Protein AF-A0A951AUG4-F1 (afdb_monomer_lite)

pLDDT: mean 77.18, std 12.92, range [49.97, 94.94]

Structure (mmCIF, N/CA/C/O backbone):
data_AF-A0A951AUG4-F1
#
_entry.id   AF-A0A951AUG4-F1
#
loop_
_atom_site.group_PDB
_atom_site.id
_atom_site.type_symbol
_atom_site.label_atom_id
_atom_site.label_alt_id
_atom_site.label_comp_id
_atom_site.label_asym_id
_atom_site.label_entity_id
_atom_site.label_seq_id
_atom_site.pdbx_PDB_ins_code
_atom_site.Cartn_x
_atom_site.Cartn_y
_atom_site.Cartn_z
_atom_site.occupancy
_atom_site.B_iso_or_equiv
_atom_site.auth_seq_id
_atom_site.auth_comp_id
_atom_site.auth_asym_id
_atom_site.auth_atom_id
_atom_site.pdbx_PDB_model_num
ATOM 1 N N . MET A 1 1 ? -26.120 23.472 -17.514 1.00 61.28 1 MET A N 1
ATOM 2 C CA . MET A 1 1 ? -24.965 24.040 -18.225 1.00 61.28 1 MET A CA 1
ATOM 3 C C . MET A 1 1 ? -24.159 24.710 -17.149 1.00 61.28 1 MET A C 1
ATOM 5 O O . MET A 1 1 ? -24.618 25.698 -16.581 1.00 61.28 1 MET A O 1
ATOM 9 N N . ASP A 1 2 ? -23.114 24.013 -16.735 1.00 83.88 2 ASP A N 1
ATOM 10 C CA . ASP A 1 2 ? -22.364 24.302 -15.521 1.00 83.88 2 ASP A CA 1
ATOM 11 C C . ASP A 1 2 ? -21.382 25.453 -15.794 1.00 83.88 2 ASP A C 1
ATOM 13 O O . ASP A 1 2 ? -21.018 25.709 -16.941 1.00 83.88 2 ASP A O 1
ATOM 17 N N . ASP A 1 3 ? -20.950 26.182 -14.762 1.00 86.56 3 ASP A N 1
ATOM 18 C CA . ASP A 1 3 ? -20.018 27.323 -14.903 1.00 86.56 3 ASP A CA 1
ATOM 19 C C . ASP A 1 3 ? -18.723 26.934 -15.658 1.00 86.56 3 ASP A C 1
ATOM 21 O O . ASP A 1 3 ? -18.134 27.716 -16.409 1.00 86.56 3 ASP A O 1
ATOM 25 N N . THR A 1 4 ? -18.338 25.659 -15.555 1.00 86.56 4 THR A N 1
ATOM 26 C CA . THR A 1 4 ? -17.213 25.051 -16.275 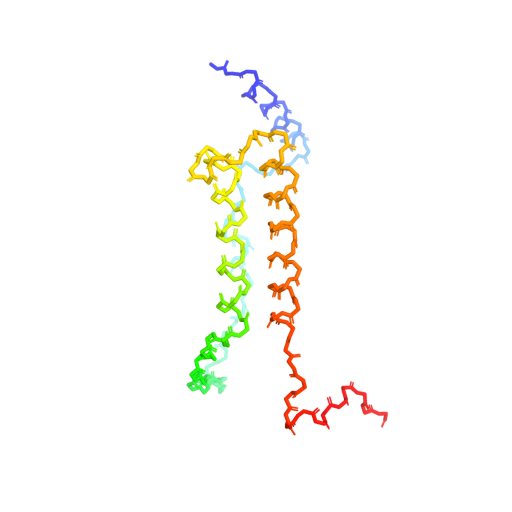1.00 86.56 4 THR A CA 1
ATOM 27 C C . THR A 1 4 ? -17.397 25.057 -17.799 1.00 86.56 4 THR A C 1
ATOM 29 O O . THR A 1 4 ? -16.431 25.314 -18.520 1.00 86.56 4 THR A O 1
ATOM 32 N N . ASP A 1 5 ? -18.621 24.863 -18.301 1.00 90.19 5 ASP A N 1
ATOM 33 C CA . ASP A 1 5 ? -18.924 24.873 -19.742 1.00 90.19 5 ASP A CA 1
ATOM 34 C C . ASP A 1 5 ? -18.703 26.270 -20.342 1.00 90.19 5 ASP A C 1
ATOM 36 O O . ASP A 1 5 ? -18.209 26.425 -21.462 1.00 90.19 5 ASP A O 1
ATOM 40 N N . VAL A 1 6 ? -19.032 27.312 -19.571 1.00 91.25 6 VAL A N 1
ATOM 41 C CA . VAL A 1 6 ? -18.882 28.715 -19.983 1.00 91.25 6 VAL A CA 1
ATOM 42 C C . VAL A 1 6 ? -17.410 29.128 -19.992 1.00 91.25 6 VAL A C 1
ATOM 44 O O . VAL A 1 6 ? -16.964 29.817 -20.914 1.00 91.25 6 VAL A O 1
ATOM 47 N N . ALA A 1 7 ? -16.634 28.698 -18.992 1.00 92.06 7 ALA A N 1
ATOM 48 C CA . ALA A 1 7 ? -15.192 28.934 -18.950 1.00 92.06 7 ALA A CA 1
ATOM 49 C C . ALA A 1 7 ? -14.475 28.267 -20.135 1.00 92.06 7 ALA A C 1
ATOM 51 O O . ALA A 1 7 ? -13.657 28.907 -20.801 1.00 92.06 7 ALA A O 1
ATOM 52 N N . PHE A 1 8 ? -14.835 27.019 -20.447 1.00 91.25 8 PHE A N 1
ATOM 53 C CA . PHE A 1 8 ? -14.286 26.289 -21.587 1.00 91.25 8 PHE A CA 1
ATOM 54 C C . PHE A 1 8 ? -14.615 26.973 -22.922 1.00 91.25 8 PHE A C 1
ATOM 56 O O . PHE A 1 8 ? -13.725 27.166 -23.751 1.00 91.25 8 PHE A O 1
ATOM 63 N N . ALA A 1 9 ? -15.857 27.434 -23.103 1.00 93.25 9 ALA A N 1
ATOM 64 C CA . ALA A 1 9 ? -16.271 28.134 -24.318 1.00 93.25 9 ALA A CA 1
ATOM 65 C C . ALA A 1 9 ? -15.436 29.399 -24.593 1.00 93.25 9 ALA A C 1
ATOM 67 O O . ALA A 1 9 ? -15.047 29.630 -25.735 1.00 93.25 9 ALA A O 1
ATOM 68 N N . ARG A 1 10 ? -15.087 30.184 -23.560 1.00 91.12 10 ARG A N 1
ATOM 69 C CA . ARG A 1 10 ? -14.220 31.369 -23.728 1.00 91.12 10 ARG A CA 1
ATOM 70 C C . ARG A 1 10 ? -12.798 31.012 -24.160 1.00 91.12 10 ARG A C 1
ATOM 72 O O . ARG A 1 10 ? -12.199 31.750 -24.938 1.00 91.12 10 ARG A O 1
ATOM 79 N N . ILE A 1 11 ? -12.261 29.898 -23.663 1.00 92.12 11 ILE A N 1
ATOM 80 C CA . ILE A 1 11 ? -10.924 29.422 -24.042 1.00 92.12 11 ILE A CA 1
ATOM 81 C C . ILE A 1 11 ? -10.922 28.978 -25.509 1.00 92.12 11 ILE A C 1
ATOM 83 O O . ILE A 1 11 ? -10.052 29.392 -26.275 1.00 92.12 11 ILE A O 1
ATOM 87 N N . VAL A 1 12 ? -11.921 28.187 -25.914 1.00 89.19 12 VAL A N 1
ATOM 88 C CA . VAL A 1 12 ? -12.071 27.717 -27.301 1.00 89.19 12 VAL A CA 1
ATOM 89 C C . VAL A 1 12 ? -12.240 28.888 -28.270 1.00 89.19 12 VAL A C 1
ATOM 91 O O . VAL A 1 12 ? -11.636 28.888 -29.342 1.00 89.19 12 VAL A O 1
ATOM 94 N N . ASP A 1 13 ? -13.010 29.907 -27.891 1.00 93.19 13 ASP A N 1
ATOM 95 C CA . ASP A 1 13 ? -13.222 31.093 -28.724 1.00 93.19 13 ASP A CA 1
ATOM 96 C C . ASP A 1 13 ? -11.931 31.913 -28.899 1.00 93.19 13 ASP A C 1
ATOM 98 O O . ASP A 1 13 ? -11.570 32.295 -30.014 1.00 93.19 13 ASP A O 1
ATOM 102 N N . GLY A 1 14 ? -11.152 32.075 -27.823 1.00 91.62 14 GLY A N 1
ATOM 103 C CA . GLY A 1 14 ? -9.835 32.714 -27.875 1.00 91.62 14 GLY A CA 1
ATOM 104 C C . GLY A 1 14 ? -8.817 31.951 -28.730 1.00 91.62 14 GLY A C 1
ATOM 105 O O . GLY A 1 14 ? -8.002 32.567 -29.416 1.00 91.62 14 GLY A O 1
ATOM 106 N N . LEU A 1 15 ? -8.855 30.617 -28.730 1.00 86.56 15 LEU A N 1
ATOM 107 C CA . LEU A 1 15 ? -7.992 29.781 -29.577 1.00 86.56 15 LEU A CA 1
ATOM 108 C C . LEU A 1 15 ? -8.395 29.850 -31.054 1.00 86.56 15 LEU A C 1
ATOM 110 O O . LEU A 1 15 ? -7.533 29.946 -31.926 1.00 86.56 15 LEU A O 1
ATOM 114 N N . ARG A 1 16 ? -9.698 29.880 -31.347 1.00 85.12 16 ARG A N 1
ATOM 115 C CA . ARG A 1 16 ? -10.197 30.062 -32.715 1.00 85.12 16 ARG A CA 1
ATOM 116 C C . ARG A 1 16 ? -9.821 31.436 -33.273 1.00 85.12 16 ARG A C 1
ATOM 118 O O . ARG A 1 16 ? -9.437 31.529 -34.436 1.00 85.12 16 ARG A O 1
ATOM 125 N N . ALA A 1 17 ? -9.854 32.483 -32.446 1.00 87.31 17 ALA A N 1
ATOM 126 C CA . ALA A 1 17 ? -9.393 33.820 -32.828 1.00 87.31 17 ALA A CA 1
ATOM 127 C C . ALA A 1 17 ? -7.890 33.868 -33.176 1.00 87.31 17 ALA A C 1
ATOM 129 O O . ALA A 1 17 ? -7.469 34.716 -33.959 1.00 87.31 17 ALA A O 1
ATOM 130 N N . GLN A 1 18 ? -7.091 32.937 -32.643 1.00 83.44 18 GLN A N 1
ATOM 131 C CA . GLN A 1 18 ? -5.663 32.775 -32.951 1.00 83.44 18 GLN A CA 1
ATOM 132 C C . GLN A 1 18 ? -5.406 31.934 -34.216 1.00 83.44 18 GLN A C 1
ATOM 134 O O . GLN A 1 18 ? -4.255 31.658 -34.545 1.00 83.44 18 GLN A O 1
ATOM 139 N N . GLY A 1 19 ? -6.460 31.544 -34.943 1.00 80.94 19 GLY A N 1
ATOM 140 C CA . GLY A 1 19 ? -6.354 30.827 -36.215 1.00 80.94 19 GLY A CA 1
ATOM 141 C C . GLY A 1 19 ? -6.201 29.312 -36.083 1.00 80.94 19 GLY A C 1
ATOM 142 O O . GLY A 1 19 ? -5.843 28.660 -37.061 1.00 80.94 19 GLY A O 1
ATOM 143 N N . LEU A 1 20 ? -6.475 28.737 -34.905 1.00 79.12 20 LEU A N 1
ATOM 144 C CA . LEU A 1 20 ? -6.453 27.287 -34.733 1.00 79.12 20 LEU A CA 1
ATOM 145 C C . LEU A 1 20 ? -7.587 26.647 -35.565 1.00 79.12 20 LEU A C 1
ATOM 147 O O . LEU A 1 20 ? -8.748 27.054 -35.421 1.00 79.12 20 LEU A O 1
ATOM 151 N N . PRO A 1 21 ? -7.292 25.669 -36.438 1.00 71.62 21 PRO A N 1
ATOM 152 C CA . PRO A 1 21 ? -8.308 25.045 -37.277 1.00 71.62 21 PRO A CA 1
ATOM 153 C C . PRO A 1 21 ? -9.319 24.265 -36.425 1.00 71.62 21 PRO A C 1
ATOM 155 O O . PRO A 1 21 ? -8.977 23.663 -35.409 1.00 71.62 21 PRO A O 1
ATOM 158 N N . ALA A 1 22 ? -10.589 24.275 -36.841 1.00 69.00 22 ALA A N 1
ATOM 159 C CA . ALA A 1 22 ? -11.684 23.613 -36.120 1.00 69.00 22 ALA A CA 1
ATOM 160 C C . ALA A 1 22 ? -11.574 22.076 -36.117 1.00 69.00 22 ALA A C 1
ATOM 162 O O . ALA A 1 22 ? -12.195 21.414 -35.290 1.00 69.00 22 ALA A O 1
ATOM 163 N N . GLN A 1 23 ? -10.781 21.535 -37.034 1.00 64.31 23 GLN A N 1
ATOM 164 C CA . GLN A 1 23 ? -10.420 20.134 -37.134 1.00 64.31 23 GLN A CA 1
ATOM 165 C C . GLN A 1 23 ? -8.972 20.106 -37.606 1.00 64.31 23 GLN A C 1
ATOM 167 O O . GLN A 1 23 ? -8.650 20.722 -38.622 1.00 64.31 23 GLN A O 1
ATOM 172 N N . LEU A 1 24 ? -8.103 19.433 -36.859 1.00 63.97 24 LEU A N 1
ATOM 173 C CA . LEU A 1 24 ? -6.827 19.008 -37.414 1.00 63.97 24 LEU A CA 1
ATOM 174 C C . LEU A 1 24 ? -7.174 17.995 -38.507 1.00 63.97 24 LEU A C 1
ATOM 176 O O . LEU A 1 24 ? -7.939 17.061 -38.262 1.00 63.97 24 LEU A O 1
ATOM 180 N N . ASP A 1 25 ? -6.718 18.228 -39.731 1.00 64.12 25 ASP A N 1
ATOM 181 C CA . ASP A 1 25 ? -6.858 17.232 -40.774 1.00 64.12 25 ASP A CA 1
ATOM 182 C C . ASP A 1 25 ? -5.874 16.106 -40.459 1.00 64.12 25 ASP A C 1
ATOM 184 O O . ASP A 1 25 ? -4.665 16.228 -40.595 1.00 64.12 25 ASP A O 1
ATOM 188 N N . GLU A 1 26 ? -6.401 14.969 -40.030 1.00 58.03 26 GLU A N 1
ATOM 189 C CA . GLU A 1 26 ? -5.640 13.733 -39.812 1.00 58.03 26 GLU A CA 1
ATOM 190 C C . GLU A 1 26 ? -4.726 13.413 -41.027 1.00 58.03 26 GLU A C 1
ATOM 192 O O . GLU A 1 26 ? -3.675 12.793 -40.894 1.00 58.03 26 GLU A O 1
ATOM 197 N N . ALA A 1 27 ? -5.112 13.892 -42.219 1.00 58.25 27 ALA A N 1
ATOM 198 C CA . ALA A 1 27 ? -4.392 13.766 -43.480 1.00 58.25 27 ALA A CA 1
ATOM 199 C C . ALA A 1 27 ? -3.082 14.575 -43.574 1.00 58.25 27 ALA A C 1
ATOM 201 O O . ALA A 1 27 ? -2.197 14.159 -44.322 1.00 58.25 27 ALA A O 1
ATOM 202 N N . SER A 1 28 ? -2.909 15.682 -42.840 1.00 60.09 28 SER A N 1
ATOM 203 C CA . SER A 1 28 ? -1.664 16.469 -42.915 1.00 60.09 28 SER A CA 1
ATOM 204 C C . SER A 1 28 ? -0.477 15.768 -42.259 1.00 60.09 28 SER A C 1
ATOM 206 O O . SER A 1 28 ? 0.658 15.977 -42.681 1.00 60.09 28 SER A O 1
ATOM 208 N N . TRP A 1 29 ? -0.723 14.879 -41.290 1.00 56.84 29 TRP A N 1
ATOM 209 C CA . TRP A 1 29 ? 0.318 14.036 -40.690 1.00 56.84 29 TRP A CA 1
ATOM 210 C C . TRP A 1 29 ? 0.598 12.752 -41.483 1.00 56.84 29 TRP A C 1
ATOM 212 O O . TRP A 1 29 ? 1.688 12.198 -41.367 1.00 56.84 29 TRP A O 1
ATOM 222 N N . VAL A 1 30 ? -0.345 12.295 -42.316 1.00 58.00 30 VAL A N 1
ATOM 223 C CA . VAL A 1 30 ? -0.205 11.086 -43.159 1.00 58.00 30 VAL A CA 1
ATOM 224 C C . VAL A 1 30 ? 0.574 11.367 -44.455 1.00 58.00 30 VAL A C 1
ATOM 226 O O . VAL A 1 30 ? 1.026 10.441 -45.119 1.00 58.00 30 VAL A O 1
ATOM 229 N N . GLY A 1 31 ? 0.782 12.639 -44.806 1.00 54.66 31 GLY A N 1
ATOM 230 C CA . GLY A 1 31 ? 1.544 13.055 -45.988 1.00 54.66 31 GLY A CA 1
ATOM 231 C C . GLY A 1 31 ? 3.069 12.952 -45.867 1.00 54.66 31 GLY A C 1
ATOM 232 O O . GLY A 1 31 ? 3.752 13.357 -46.801 1.00 54.66 31 GLY A O 1
ATOM 233 N N . CYS A 1 32 ? 3.607 12.454 -44.748 1.00 58.38 32 CYS A N 1
ATOM 234 C CA . CYS A 1 32 ? 5.011 12.061 -44.680 1.00 58.38 32 CYS A CA 1
ATOM 235 C C . CYS A 1 32 ? 5.123 10.654 -45.275 1.00 58.38 32 CYS A C 1
ATOM 237 O O . CYS A 1 32 ? 4.832 9.652 -44.625 1.00 58.38 32 CYS A O 1
ATOM 239 N N . ASP A 1 33 ? 5.485 10.605 -46.545 1.00 56.06 33 ASP A N 1
ATOM 240 C CA . ASP A 1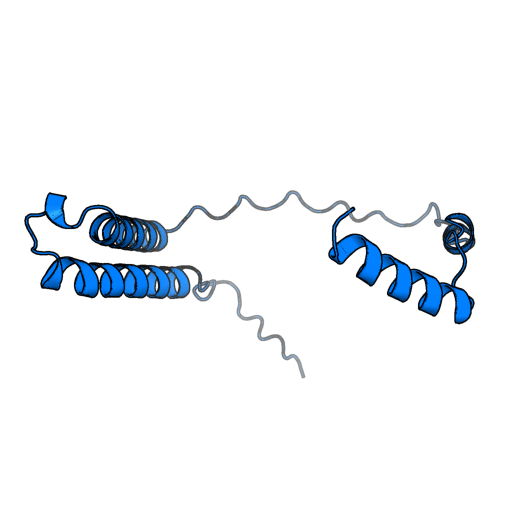 33 ? 5.870 9.435 -47.314 1.00 56.06 33 ASP A CA 1
ATOM 241 C C . ASP A 1 33 ? 7.179 8.835 -46.776 1.00 56.06 33 ASP A C 1
ATOM 243 O O . ASP A 1 33 ? 8.234 8.880 -47.402 1.00 56.06 33 ASP A O 1
ATOM 247 N N . CYS A 1 34 ? 7.118 8.224 -45.592 1.00 58.59 34 CYS A N 1
ATOM 248 C CA . CYS A 1 34 ? 8.075 7.192 -45.216 1.00 58.59 34 CYS A CA 1
ATOM 249 C C . CYS A 1 34 ? 7.734 5.924 -46.005 1.00 58.59 34 CYS A C 1
ATOM 251 O O . CYS A 1 34 ? 6.994 5.048 -45.559 1.00 58.59 34 CYS A O 1
ATOM 253 N N . GLU A 1 35 ? 8.248 5.870 -47.231 1.00 59.84 35 GLU A N 1
ATOM 254 C CA . GLU A 1 35 ? 8.299 4.670 -48.055 1.00 59.84 35 GLU A CA 1
ATOM 255 C C . GLU A 1 35 ? 9.011 3.579 -47.236 1.00 59.84 35 GLU A C 1
ATOM 257 O O . GLU A 1 35 ? 10.221 3.633 -47.027 1.00 59.84 35 GLU A O 1
ATOM 262 N N . ALA A 1 36 ? 8.241 2.656 -46.653 1.00 61.06 36 ALA A N 1
ATOM 263 C CA . ALA A 1 36 ? 8.783 1.558 -45.866 1.00 61.06 36 ALA A CA 1
ATOM 264 C C . ALA A 1 36 ? 9.585 0.653 -46.810 1.00 61.06 36 ALA A C 1
ATOM 266 O O . ALA A 1 36 ? 9.000 -0.052 -47.637 1.00 61.06 36 ALA A O 1
ATOM 267 N N . ASP A 1 37 ? 10.913 0.719 -46.720 1.00 62.31 37 ASP A N 1
ATOM 268 C CA . ASP A 1 37 ? 11.819 -0.116 -47.501 1.00 62.31 37 ASP A CA 1
ATOM 269 C C . ASP A 1 37 ? 11.530 -1.599 -47.186 1.00 62.31 37 ASP A C 1
ATOM 271 O O . ASP A 1 37 ? 11.652 -2.023 -46.033 1.00 62.31 37 ASP A O 1
ATOM 275 N N . PRO A 1 38 ? 11.125 -2.425 -48.170 1.00 57.69 38 PRO A N 1
ATOM 276 C CA . PRO A 1 38 ? 10.773 -3.827 -47.938 1.00 57.69 38 PRO A CA 1
ATOM 277 C C . PRO A 1 38 ? 11.975 -4.715 -47.555 1.00 57.69 38 PRO A C 1
ATOM 279 O O . PRO A 1 38 ? 11.809 -5.929 -47.424 1.00 57.69 38 PRO A O 1
ATOM 282 N N . GLY A 1 39 ? 13.175 -4.138 -47.417 1.00 56.88 39 GLY A N 1
ATOM 283 C CA . GLY A 1 39 ? 14.420 -4.813 -47.052 1.00 56.88 39 GLY A CA 1
ATOM 284 C C . GLY A 1 39 ? 14.856 -4.677 -45.590 1.00 56.88 39 GLY A C 1
ATOM 285 O O . GLY A 1 39 ? 15.894 -5.236 -45.239 1.00 56.88 39 GLY A O 1
ATOM 286 N N . GLU A 1 40 ? 14.119 -3.967 -44.731 1.00 61.91 40 GLU A N 1
ATOM 287 C CA . GLU A 1 40 ? 14.549 -3.771 -43.341 1.00 61.91 40 GLU A CA 1
ATOM 288 C C . GLU A 1 40 ? 14.398 -5.066 -42.521 1.00 61.91 40 GLU A C 1
ATOM 290 O O . GLU A 1 40 ? 13.289 -5.541 -42.253 1.00 61.91 40 GLU A O 1
ATOM 295 N N . GLU A 1 41 ? 15.540 -5.649 -42.134 1.00 71.81 41 GLU A N 1
ATOM 296 C CA . GLU A 1 41 ? 15.663 -6.793 -41.226 1.00 71.81 41 GLU A CA 1
ATOM 297 C C . GLU A 1 41 ? 14.929 -6.486 -39.911 1.00 71.81 41 GLU A C 1
ATOM 299 O O . GLU A 1 41 ? 15.452 -5.823 -39.014 1.00 71.81 41 GLU A O 1
ATOM 304 N N . HIS A 1 42 ? 13.677 -6.942 -39.820 1.00 75.5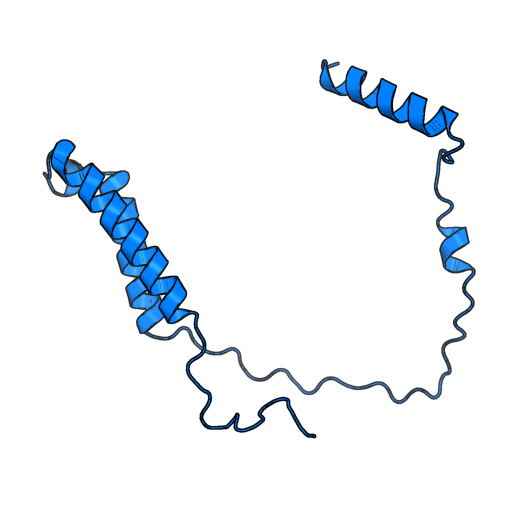6 42 HIS A N 1
ATOM 305 C CA . HIS A 1 42 ? 12.838 -6.735 -38.650 1.00 75.56 42 HIS A CA 1
ATOM 306 C C . HIS A 1 42 ? 13.492 -7.408 -37.449 1.00 75.56 42 HIS A C 1
ATOM 308 O O . HIS A 1 42 ? 13.667 -8.627 -37.412 1.00 75.56 42 HIS A O 1
ATOM 314 N N . PHE A 1 43 ? 13.849 -6.596 -36.458 1.00 75.69 43 PHE A N 1
ATOM 315 C CA . PHE A 1 43 ? 14.290 -7.097 -35.171 1.00 75.69 43 PHE A CA 1
ATOM 316 C C . PHE A 1 43 ? 13.127 -7.849 -34.516 1.00 75.69 43 PHE A C 1
ATOM 318 O O . PHE A 1 43 ? 12.188 -7.229 -34.016 1.00 75.69 43 PHE A O 1
ATOM 325 N N . ASP A 1 44 ? 13.189 -9.180 -34.531 1.00 79.50 44 ASP A N 1
ATOM 326 C CA . ASP A 1 44 ? 12.306 -10.032 -33.739 1.00 79.50 44 ASP A CA 1
ATOM 327 C C . ASP A 1 44 ? 12.789 -9.952 -32.283 1.00 79.50 44 ASP A C 1
ATOM 329 O O . ASP A 1 44 ? 13.911 -10.388 -31.986 1.00 79.50 44 ASP A O 1
ATOM 333 N N . PRO A 1 45 ? 12.018 -9.336 -31.367 1.00 82.62 45 PRO A N 1
ATOM 334 C CA . PRO A 1 45 ? 12.443 -9.230 -29.987 1.00 82.62 45 PRO A CA 1
ATOM 335 C C . PRO A 1 45 ? 12.622 -10.643 -29.429 1.00 82.62 45 PRO A C 1
ATOM 337 O O . PRO A 1 45 ? 11.715 -11.467 -29.576 1.00 82.62 45 PRO A O 1
ATOM 340 N N . PRO A 1 46 ? 13.753 -10.948 -28.770 1.00 80.00 46 PRO A N 1
ATOM 341 C CA . PRO A 1 46 ? 13.886 -12.224 -28.089 1.00 80.00 46 PRO A CA 1
ATOM 342 C C . PRO A 1 46 ? 12.742 -12.371 -27.082 1.00 80.00 46 PRO A C 1
ATOM 344 O O . PRO A 1 46 ? 12.299 -11.379 -26.491 1.00 80.00 46 PRO A O 1
ATOM 347 N N . GLU A 1 47 ? 12.267 -13.603 -26.882 1.00 81.31 47 GLU A N 1
ATOM 348 C CA . GLU A 1 47 ? 11.212 -13.859 -25.904 1.00 81.31 47 GLU A CA 1
ATOM 349 C C . GLU A 1 47 ? 11.595 -13.237 -24.550 1.00 81.31 47 GLU A C 1
ATOM 351 O O . GLU A 1 47 ? 12.732 -13.414 -24.087 1.00 81.31 47 GLU A O 1
ATOM 356 N N . PRO A 1 48 ? 10.686 -12.467 -23.922 1.00 78.06 48 PRO A N 1
ATOM 357 C CA . PRO A 1 48 ? 11.019 -11.745 -22.711 1.00 78.06 48 PRO A CA 1
ATOM 358 C C . PRO A 1 48 ? 11.410 -12.745 -21.615 1.00 78.06 48 PRO A C 1
ATOM 360 O O . PRO A 1 48 ? 10.711 -13.746 -21.418 1.00 78.06 48 PRO A O 1
ATOM 363 N N . PRO A 1 49 ? 12.499 -12.487 -20.869 1.00 77.38 49 PRO A N 1
ATOM 364 C CA . PRO A 1 49 ? 12.850 -13.319 -19.730 1.00 77.38 49 PRO A CA 1
ATOM 365 C C . PRO A 1 49 ? 11.681 -13.357 -18.729 1.00 77.38 49 PRO A C 1
ATOM 367 O O . PRO A 1 49 ? 10.934 -12.377 -18.608 1.00 77.38 49 PRO A O 1
ATOM 370 N N . PRO A 1 50 ? 11.498 -14.467 -17.989 1.00 80.88 50 PRO A N 1
ATOM 371 C CA . PRO A 1 50 ? 10.407 -14.586 -17.032 1.00 80.88 50 PRO A CA 1
ATOM 372 C C . PRO A 1 50 ? 10.489 -13.475 -15.981 1.00 80.88 50 PRO A C 1
ATOM 374 O O . PRO A 1 50 ? 11.565 -13.161 -15.466 1.00 80.88 50 PRO A O 1
ATOM 377 N N . LEU A 1 51 ? 9.335 -12.891 -15.648 1.00 75.94 51 LEU A N 1
ATOM 378 C CA . LEU A 1 51 ? 9.262 -11.797 -14.684 1.00 75.94 51 LEU A CA 1
ATOM 379 C C . LEU A 1 51 ? 9.822 -12.229 -13.314 1.00 75.94 51 LEU A C 1
ATOM 381 O O . LEU A 1 51 ? 9.529 -13.335 -12.844 1.00 75.94 51 LEU A O 1
ATOM 385 N N . PRO A 1 52 ? 10.588 -11.359 -12.631 1.00 72.06 52 PRO A N 1
ATOM 386 C CA . PRO A 1 52 ? 11.121 -11.666 -11.314 1.00 72.06 52 PRO A CA 1
ATOM 387 C C . PRO A 1 52 ? 9.985 -11.838 -10.300 1.00 72.06 52 PRO A C 1
ATOM 389 O O . PRO A 1 52 ? 9.108 -10.984 -10.162 1.00 72.06 52 PRO A O 1
ATOM 392 N N . MET A 1 53 ? 10.020 -12.937 -9.545 1.00 76.62 53 MET A N 1
ATOM 393 C CA . MET A 1 53 ? 9.058 -13.175 -8.467 1.00 76.62 53 MET A CA 1
ATOM 394 C C . MET A 1 53 ? 9.244 -12.154 -7.328 1.00 76.62 53 MET A C 1
ATOM 396 O O . MET A 1 53 ? 10.382 -11.788 -7.003 1.00 76.62 53 MET A O 1
ATOM 400 N N . PRO A 1 54 ? 8.154 -11.703 -6.673 1.00 70.56 54 PRO A N 1
ATOM 401 C CA . PRO A 1 54 ? 8.239 -10.764 -5.561 1.00 70.56 54 PRO A CA 1
ATOM 402 C C . PRO A 1 54 ? 9.075 -11.354 -4.420 1.00 70.56 54 PRO A C 1
ATOM 404 O O . PRO A 1 54 ? 8.806 -12.443 -3.911 1.00 70.56 54 PRO A O 1
ATOM 407 N N . ARG A 1 55 ? 10.110 -10.619 -4.002 1.00 76.06 55 ARG A N 1
ATOM 408 C CA . ARG A 1 55 ? 11.021 -11.050 -2.935 1.00 76.06 55 ARG A CA 1
ATOM 409 C C . ARG A 1 55 ? 10.283 -11.104 -1.585 1.00 76.06 55 ARG A C 1
ATOM 411 O O . ARG A 1 55 ? 9.424 -10.260 -1.326 1.00 76.06 55 ARG A O 1
ATOM 418 N N . PRO A 1 56 ? 10.670 -11.994 -0.651 1.00 79.88 56 PRO A N 1
ATOM 419 C CA . PRO A 1 56 ? 10.059 -12.072 0.684 1.00 79.88 56 PRO A CA 1
ATOM 420 C C . PRO A 1 56 ? 10.151 -10.754 1.476 1.00 79.88 56 PRO A C 1
ATOM 422 O O . PRO A 1 56 ? 9.294 -10.461 2.307 1.00 79.88 56 PRO A O 1
ATOM 425 N N . ARG A 1 57 ? 11.142 -9.901 1.176 1.00 80.38 57 ARG A N 1
ATOM 426 C CA . ARG A 1 57 ? 11.224 -8.534 1.720 1.00 80.38 57 ARG A CA 1
ATOM 427 C C . ARG A 1 57 ? 10.032 -7.660 1.320 1.00 80.38 57 ARG A C 1
ATOM 429 O O . ARG A 1 57 ? 9.546 -6.908 2.160 1.00 80.38 57 ARG A O 1
ATOM 436 N N . THR A 1 58 ? 9.559 -7.778 0.082 1.00 84.19 58 THR A N 1
ATOM 437 C CA . THR A 1 58 ? 8.371 -7.073 -0.414 1.00 84.19 58 THR A CA 1
ATOM 438 C C . THR A 1 58 ? 7.126 -7.549 0.323 1.00 84.19 58 THR A C 1
ATOM 440 O O . THR A 1 58 ? 6.327 -6.725 0.751 1.00 84.19 58 THR A O 1
ATOM 443 N N . VAL A 1 59 ? 7.009 -8.858 0.571 1.00 87.31 59 VAL A N 1
ATOM 444 C CA . VAL A 1 59 ? 5.903 -9.435 1.356 1.00 87.31 59 VAL A CA 1
ATOM 445 C C . VAL A 1 59 ? 5.859 -8.834 2.765 1.00 87.31 59 VAL A C 1
ATOM 447 O O . VAL A 1 59 ? 4.797 -8.412 3.217 1.00 87.31 59 VAL A O 1
ATOM 450 N N . GLY A 1 60 ? 7.013 -8.715 3.431 1.00 88.69 60 GLY A N 1
ATOM 451 C CA . GLY A 1 60 ? 7.108 -8.054 4.736 1.00 88.69 60 GLY A CA 1
ATOM 452 C C . GLY A 1 60 ? 6.671 -6.584 4.708 1.00 88.69 60 GLY A C 1
ATOM 453 O O . GLY A 1 60 ? 5.916 -6.155 5.581 1.00 88.69 60 GLY A O 1
ATOM 454 N N . GLY A 1 61 ? 7.075 -5.826 3.682 1.00 87.94 61 GLY A N 1
ATOM 455 C CA . GLY A 1 61 ? 6.639 -4.436 3.493 1.00 87.94 61 GLY A CA 1
ATOM 456 C C . GLY A 1 61 ? 5.126 -4.308 3.284 1.00 87.94 61 GLY A C 1
ATOM 457 O O . GLY A 1 61 ? 4.485 -3.488 3.939 1.00 87.94 61 GLY A O 1
ATOM 458 N N . VAL A 1 62 ? 4.538 -5.167 2.442 1.00 90.19 62 VAL A N 1
ATOM 459 C CA . VAL A 1 62 ? 3.086 -5.190 2.183 1.00 90.19 62 VAL A CA 1
ATOM 460 C C . VAL A 1 62 ? 2.299 -5.539 3.447 1.00 90.19 62 VAL A C 1
ATOM 462 O O . VAL A 1 62 ? 1.333 -4.850 3.768 1.00 90.19 62 VAL A O 1
ATOM 465 N N . LEU A 1 63 ? 2.718 -6.563 4.198 1.00 93.06 63 LEU A N 1
ATOM 466 C CA . LEU A 1 63 ? 2.073 -6.940 5.462 1.00 93.06 63 LEU A CA 1
ATOM 467 C C . LEU A 1 63 ? 2.120 -5.800 6.482 1.00 93.06 63 LEU A C 1
ATOM 469 O O . LEU A 1 63 ? 1.112 -5.493 7.113 1.00 93.06 63 LEU A O 1
ATOM 473 N N . THR A 1 64 ? 3.274 -5.147 6.614 1.00 90.75 64 THR A N 1
ATOM 474 C CA . THR A 1 64 ? 3.451 -4.019 7.540 1.00 90.75 64 THR A CA 1
ATOM 475 C C . THR A 1 64 ? 2.529 -2.855 7.174 1.00 90.75 64 THR A C 1
ATOM 477 O O . THR A 1 64 ? 1.861 -2.293 8.043 1.00 90.75 64 THR A O 1
ATOM 480 N N . LEU A 1 65 ? 2.432 -2.535 5.880 1.00 92.62 65 LEU A N 1
ATOM 481 C CA . LEU A 1 65 ? 1.526 -1.508 5.370 1.00 92.62 65 LEU A CA 1
ATOM 482 C C . LEU A 1 65 ? 0.057 -1.857 5.652 1.00 92.62 65 LEU A C 1
ATOM 484 O O . LEU A 1 65 ? -0.687 -1.016 6.152 1.00 92.62 65 LEU A O 1
ATOM 488 N N . ALA A 1 66 ? -0.349 -3.099 5.376 1.00 94.12 66 ALA A N 1
ATOM 489 C CA . ALA A 1 66 ? -1.709 -3.573 5.612 1.00 94.12 66 ALA A CA 1
ATOM 490 C C . ALA A 1 66 ? -2.098 -3.489 7.096 1.00 94.12 66 ALA A C 1
ATOM 492 O O . ALA A 1 66 ? -3.192 -3.029 7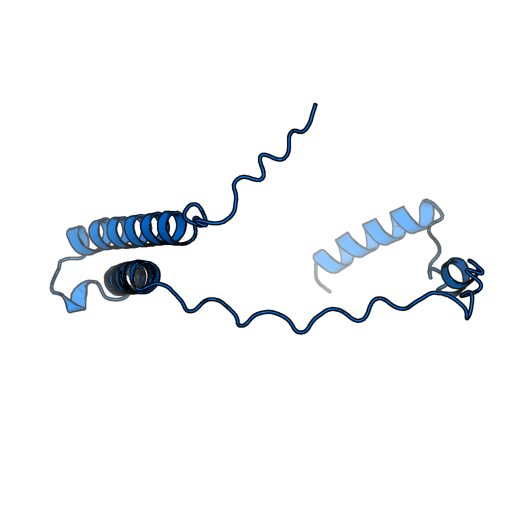.421 1.00 94.12 66 ALA A O 1
ATOM 493 N N . VAL A 1 67 ? -1.186 -3.864 7.999 1.00 91.56 67 VAL A N 1
ATOM 494 C CA . VAL A 1 67 ? -1.379 -3.717 9.448 1.00 91.56 67 VAL A CA 1
ATOM 495 C C . VAL A 1 67 ? -1.555 -2.245 9.825 1.00 91.56 67 VAL A C 1
ATOM 497 O O . VAL A 1 67 ? -2.495 -1.919 10.545 1.00 91.56 67 VAL A O 1
ATOM 500 N N . GLY A 1 68 ? -0.714 -1.346 9.304 1.00 87.31 68 GLY A N 1
ATOM 501 C CA . GLY A 1 68 ? -0.850 0.093 9.535 1.00 87.31 68 GLY A CA 1
ATOM 502 C C . GLY A 1 68 ? -2.207 0.641 9.087 1.00 87.31 68 GLY A C 1
ATOM 503 O O . GLY A 1 68 ? -2.878 1.320 9.858 1.00 87.31 68 GLY A O 1
ATOM 504 N N . ILE A 1 69 ? -2.663 0.287 7.882 1.00 90.38 69 ILE A N 1
ATOM 505 C CA . ILE A 1 69 ? -3.985 0.691 7.376 1.00 90.38 69 ILE A CA 1
ATOM 506 C C . ILE A 1 69 ? -5.104 0.154 8.277 1.00 90.38 69 ILE A C 1
ATOM 508 O O . ILE A 1 69 ? -6.029 0.893 8.609 1.00 90.38 69 ILE A O 1
ATOM 512 N N . LEU A 1 70 ? -5.009 -1.104 8.717 1.00 88.56 70 LEU A N 1
ATOM 513 C CA . LEU A 1 70 ? -5.988 -1.715 9.616 1.00 88.56 70 LEU A CA 1
ATOM 514 C C . LEU A 1 70 ? -6.072 -0.977 10.962 1.00 88.56 70 LEU A C 1
ATOM 516 O O . LEU A 1 70 ? -7.171 -0.747 11.463 1.00 88.56 70 LEU A O 1
ATOM 520 N N . LEU A 1 71 ? -4.929 -0.560 11.514 1.00 86.06 71 LEU A N 1
ATOM 521 C CA . LEU A 1 71 ? -4.854 0.253 12.733 1.00 86.06 71 LEU A CA 1
ATOM 522 C C . LEU A 1 71 ? -5.568 1.607 12.582 1.00 86.06 71 LEU A C 1
ATOM 524 O O . LEU A 1 71 ? -6.228 2.037 13.526 1.00 86.06 71 LEU A O 1
ATOM 528 N N . LEU A 1 72 ? -5.467 2.264 11.419 1.00 85.31 72 LEU A N 1
ATOM 529 C CA . LEU A 1 72 ? -6.195 3.513 11.150 1.00 85.31 72 LEU A CA 1
ATOM 530 C C . LEU A 1 72 ? -7.696 3.286 10.924 1.00 85.31 72 LEU A C 1
ATOM 532 O O . LEU A 1 72 ? -8.508 4.072 11.402 1.00 85.31 72 LEU A O 1
ATOM 536 N N . ALA A 1 73 ? -8.067 2.243 10.179 1.00 85.38 73 ALA A N 1
ATOM 537 C CA . ALA A 1 73 ? -9.458 1.987 9.811 1.00 85.38 73 ALA A CA 1
ATOM 538 C C . ALA A 1 73 ? -10.293 1.457 10.985 1.00 85.38 73 ALA A C 1
ATOM 540 O O . ALA A 1 73 ? -11.494 1.713 11.060 1.00 85.38 73 ALA A O 1
ATOM 541 N N . ALA A 1 74 ? -9.670 0.698 11.890 1.00 84.44 74 ALA A N 1
ATOM 542 C CA . ALA A 1 74 ? -10.368 0.003 12.960 1.00 84.44 74 ALA A CA 1
ATOM 543 C C . ALA A 1 74 ? -9.547 -0.001 14.271 1.00 84.44 74 ALA A C 1
ATOM 545 O O . ALA A 1 74 ? -9.144 -1.061 14.760 1.00 84.44 74 ALA A O 1
ATOM 546 N N . PRO A 1 75 ? -9.325 1.177 14.891 1.00 73.19 75 PRO A N 1
ATOM 547 C CA . PRO A 1 75 ? -8.481 1.314 16.084 1.00 73.19 75 PRO A CA 1
ATOM 548 C C . PRO A 1 75 ? -8.981 0.474 17.273 1.00 73.19 75 PRO A C 1
ATOM 550 O O . PRO A 1 75 ? -8.194 -0.053 18.061 1.00 73.19 75 PRO A O 1
ATOM 553 N N . ASN A 1 76 ? -10.297 0.260 17.351 1.00 74.25 76 ASN A N 1
ATOM 554 C CA . ASN A 1 76 ? -10.943 -0.501 18.419 1.00 74.25 76 ASN A CA 1
ATOM 555 C C . ASN A 1 76 ? -10.766 -2.026 18.312 1.00 74.25 76 ASN A C 1
ATOM 557 O O . ASN A 1 76 ? -11.019 -2.720 19.293 1.00 74.25 76 ASN A O 1
ATOM 561 N N . VAL A 1 77 ? -10.302 -2.568 17.177 1.00 71.06 77 VAL A N 1
ATOM 562 C CA . VAL A 1 77 ? -10.108 -4.027 16.997 1.00 71.06 77 VAL A CA 1
ATOM 563 C C . VAL A 1 77 ? -9.011 -4.560 17.921 1.00 71.06 77 VAL A C 1
ATOM 565 O O . VAL A 1 77 ? -9.037 -5.718 18.330 1.00 71.06 77 VAL A O 1
ATOM 568 N N . LEU A 1 78 ? -8.073 -3.696 18.309 1.00 69.00 78 LEU A N 1
ATOM 569 C CA . LEU A 1 78 ? -6.984 -4.023 19.226 1.00 69.00 78 LEU A CA 1
ATOM 570 C C . LEU A 1 78 ? -7.248 -3.539 20.665 1.00 69.00 78 LEU A C 1
ATOM 572 O O . LEU A 1 78 ? -6.356 -3.645 21.502 1.00 69.00 78 LEU A O 1
ATOM 576 N N . HIS A 1 79 ? -8.436 -2.984 20.960 1.00 70.38 79 HIS A N 1
ATOM 577 C CA . HIS A 1 79 ? -8.745 -2.260 22.210 1.00 70.38 79 HIS A CA 1
ATOM 578 C C . HIS A 1 79 ? -7.718 -1.164 22.563 1.00 70.38 79 HIS A C 1
ATOM 580 O O . HIS A 1 79 ? -7.618 -0.718 23.708 1.00 70.38 79 HIS A O 1
ATOM 586 N N . LEU A 1 80 ? -6.947 -0.713 21.571 1.00 67.06 80 LEU A N 1
ATOM 587 C CA . LEU A 1 80 ? -6.032 0.407 21.693 1.00 67.06 80 LEU A CA 1
ATOM 588 C C . LEU A 1 80 ? -6.886 1.666 21.580 1.00 67.06 80 LEU A C 1
ATOM 590 O O . LEU A 1 80 ? -7.481 1.918 20.536 1.00 67.06 80 LEU A O 1
ATOM 594 N N . GLY A 1 81 ? -6.981 2.451 22.653 1.00 74.38 81 GLY A N 1
ATOM 595 C CA . GLY A 1 81 ? -7.709 3.719 22.599 1.00 74.38 81 GLY A CA 1
ATOM 596 C C . GLY A 1 81 ? -7.219 4.585 21.430 1.00 74.38 81 GLY A C 1
ATOM 597 O O . GLY A 1 81 ? -6.024 4.588 21.119 1.00 74.38 81 GLY A O 1
ATOM 598 N N . GLU A 1 82 ? -8.120 5.345 20.800 1.00 77.25 82 GLU A N 1
ATOM 599 C CA . GLU A 1 82 ? -7.835 6.144 19.588 1.00 77.25 82 GLU A CA 1
ATOM 600 C C . GLU A 1 82 ? -6.574 7.012 19.702 1.00 77.25 82 GLU A C 1
ATOM 602 O O . GLU A 1 82 ? -5.832 7.172 18.731 1.00 77.25 82 GLU A O 1
ATOM 607 N N . ARG A 1 83 ? -6.280 7.519 20.907 1.00 84.56 83 ARG A N 1
ATOM 608 C CA . ARG A 1 83 ? -5.080 8.322 21.201 1.00 84.56 83 ARG A CA 1
ATOM 609 C C . ARG A 1 83 ? -3.764 7.605 20.894 1.00 84.56 83 ARG A C 1
ATOM 611 O O . ARG A 1 83 ? -2.779 8.276 20.615 1.00 84.56 83 ARG A O 1
ATOM 618 N N . VAL A 1 84 ? -3.738 6.276 20.967 1.00 84.75 84 VAL A N 1
ATOM 619 C CA . VAL A 1 84 ? -2.543 5.453 20.727 1.00 84.75 84 VAL A CA 1
ATOM 620 C C . VAL A 1 84 ? -2.603 4.790 19.355 1.00 84.75 84 VAL A C 1
ATOM 622 O O . VAL A 1 84 ? -1.595 4.754 18.652 1.00 84.75 84 VAL A O 1
ATOM 625 N N . ALA A 1 85 ? -3.778 4.313 18.940 1.00 84.06 85 ALA A N 1
ATOM 626 C CA . ALA A 1 85 ? -3.940 3.639 17.654 1.00 84.06 85 ALA A CA 1
ATOM 627 C C . ALA A 1 85 ? -3.628 4.559 16.462 1.00 84.06 85 ALA A C 1
ATOM 629 O O . ALA A 1 85 ? -2.960 4.137 15.523 1.00 84.06 85 ALA A O 1
ATOM 630 N N . THR A 1 86 ? -4.033 5.832 16.531 1.00 85.62 86 THR A N 1
ATOM 631 C CA . THR A 1 86 ? -3.834 6.802 15.441 1.00 85.62 86 THR A CA 1
ATOM 632 C C . THR A 1 86 ? -2.352 7.077 15.136 1.00 85.62 86 THR A C 1
ATOM 634 O O . THR A 1 86 ? -1.938 6.867 13.992 1.00 85.62 86 THR A O 1
ATOM 637 N N . PRO A 1 87 ? -1.506 7.501 16.104 1.00 89.00 87 PRO A N 1
ATOM 638 C CA . PRO A 1 87 ? -0.086 7.721 15.824 1.00 89.00 87 PRO A CA 1
ATOM 639 C C . PRO A 1 87 ? 0.645 6.421 15.467 1.00 89.00 87 PRO A C 1
ATOM 641 O O . PRO A 1 87 ? 1.511 6.433 14.595 1.00 89.00 87 PRO A O 1
ATOM 644 N N . LEU A 1 88 ? 0.288 5.293 16.092 1.00 89.44 88 LEU A N 1
ATOM 645 C CA . LEU A 1 88 ? 0.919 4.003 15.813 1.00 89.44 88 LEU A CA 1
ATOM 646 C C . LEU A 1 88 ? 0.603 3.508 14.397 1.00 89.44 88 LEU A C 1
ATOM 648 O O . LEU A 1 88 ? 1.501 3.049 13.694 1.00 89.44 88 LEU A O 1
ATOM 652 N N . GLY A 1 89 ? -0.650 3.649 13.962 1.00 87.81 89 GLY A N 1
ATOM 653 C CA . GLY A 1 89 ? -1.073 3.345 12.601 1.00 87.81 89 GLY A CA 1
ATOM 654 C C . GLY A 1 89 ? -0.328 4.197 11.575 1.00 87.81 89 GLY A C 1
ATOM 655 O O . GLY A 1 89 ? 0.210 3.661 10.610 1.00 87.81 89 GLY A O 1
ATOM 656 N N . LEU A 1 90 ? -0.206 5.507 11.815 1.00 91.69 90 LEU A N 1
ATOM 657 C CA . LEU A 1 90 ? 0.530 6.410 10.925 1.00 91.69 90 LEU A CA 1
ATOM 658 C C . LEU A 1 90 ? 2.018 6.034 10.818 1.00 91.69 90 LEU A C 1
ATOM 660 O O . LEU A 1 90 ? 2.572 5.993 9.715 1.00 91.69 90 LEU A O 1
ATOM 664 N N . LEU A 1 91 ? 2.661 5.718 11.947 1.00 94.94 91 LEU A N 1
ATOM 665 C CA . LEU A 1 91 ? 4.047 5.244 11.969 1.00 94.94 91 LEU A CA 1
ATOM 666 C C . LEU A 1 91 ? 4.199 3.913 11.227 1.00 94.94 91 LEU A C 1
ATOM 668 O O . LEU A 1 91 ? 5.131 3.767 10.441 1.00 94.94 91 LEU A O 1
ATOM 672 N N . ALA A 1 92 ? 3.274 2.970 11.422 1.00 91.12 92 ALA A N 1
ATOM 673 C CA . ALA A 1 92 ? 3.287 1.677 10.744 1.00 91.12 92 ALA A CA 1
ATOM 674 C C . ALA A 1 92 ? 3.114 1.816 9.223 1.00 91.12 92 ALA A C 1
ATOM 676 O O . ALA A 1 92 ? 3.853 1.185 8.469 1.00 91.12 92 ALA A O 1
ATOM 677 N N . VAL A 1 93 ? 2.204 2.683 8.762 1.00 91.81 93 VAL A N 1
ATOM 678 C CA . VAL A 1 93 ? 2.035 2.986 7.330 1.00 91.81 93 VAL A CA 1
ATOM 679 C C . VAL A 1 93 ? 3.314 3.593 6.756 1.00 91.81 93 VAL A C 1
ATOM 681 O O . VAL A 1 93 ? 3.818 3.117 5.742 1.00 91.81 93 VAL A O 1
ATOM 684 N N . THR A 1 94 ? 3.885 4.594 7.428 1.00 94.81 94 THR A N 1
ATOM 685 C CA . THR A 1 94 ? 5.112 5.268 6.973 1.00 94.81 94 THR A CA 1
ATOM 686 C C . THR A 1 94 ? 6.296 4.298 6.914 1.00 94.81 94 THR A C 1
ATOM 688 O O . THR A 1 94 ? 7.033 4.272 5.928 1.00 94.81 94 THR A O 1
ATOM 691 N N . ALA A 1 95 ? 6.449 3.450 7.935 1.00 92.00 95 ALA A N 1
ATOM 692 C CA . ALA A 1 95 ? 7.468 2.407 7.977 1.00 92.00 95 ALA A CA 1
ATOM 693 C C . ALA A 1 95 ? 7.263 1.356 6.874 1.00 92.00 95 ALA A C 1
ATOM 695 O O . ALA A 1 95 ? 8.230 0.970 6.221 1.00 92.00 95 ALA A O 1
ATOM 696 N N . GLY A 1 96 ? 6.018 0.936 6.620 1.00 90.94 96 GLY A N 1
ATOM 697 C CA . GLY A 1 96 ? 5.673 0.013 5.537 1.00 90.94 96 GLY A CA 1
ATOM 698 C C . GLY A 1 96 ? 6.020 0.575 4.158 1.00 90.94 96 GLY A C 1
ATOM 699 O O . GLY A 1 96 ? 6.653 -0.113 3.359 1.00 90.94 96 GLY A O 1
ATOM 700 N N . ILE A 1 97 ? 5.696 1.848 3.904 1.00 91.25 97 ILE A N 1
ATOM 701 C CA . ILE A 1 97 ? 6.071 2.544 2.663 1.00 91.25 97 ILE A CA 1
ATOM 702 C C . ILE A 1 97 ? 7.597 2.616 2.531 1.00 91.25 97 ILE A C 1
ATOM 704 O O . ILE A 1 97 ? 8.138 2.223 1.500 1.00 91.25 97 ILE A O 1
ATOM 708 N N . GLY A 1 98 ? 8.308 3.060 3.573 1.00 91.75 98 GLY A N 1
ATOM 709 C CA . GLY A 1 98 ? 9.773 3.136 3.555 1.00 91.75 98 GLY A CA 1
ATOM 710 C C . GLY A 1 98 ? 10.432 1.778 3.297 1.00 91.75 98 GLY A C 1
ATOM 711 O O . GLY A 1 98 ? 11.355 1.670 2.490 1.00 91.75 98 GLY A O 1
ATOM 712 N N . TRP A 1 99 ? 9.910 0.719 3.918 1.00 91.12 99 TRP A N 1
ATOM 713 C CA . TRP A 1 99 ? 10.373 -0.648 3.694 1.00 91.12 99 TRP A CA 1
ATOM 714 C C . TRP A 1 99 ? 10.137 -1.109 2.253 1.00 91.12 99 TRP A C 1
ATOM 716 O O . TRP A 1 99 ? 11.017 -1.730 1.658 1.00 91.12 99 TRP A O 1
ATOM 726 N N . LEU A 1 100 ? 8.976 -0.795 1.670 1.00 87.19 100 LEU A N 1
ATOM 727 C CA . LEU A 1 100 ? 8.672 -1.109 0.273 1.00 87.19 100 LEU A CA 1
ATOM 728 C C . LEU A 1 100 ? 9.611 -0.381 -0.685 1.00 87.19 100 LEU A C 1
ATOM 730 O O . LEU A 1 100 ? 10.143 -1.012 -1.590 1.00 87.19 100 LEU A O 1
ATOM 734 N N . VAL A 1 101 ? 9.884 0.904 -0.455 1.00 88.81 101 VAL A N 1
ATOM 735 C CA . VAL A 1 101 ? 10.827 1.680 -1.275 1.00 88.81 101 VAL A CA 1
ATOM 736 C C . VAL A 1 101 ? 12.229 1.067 -1.231 1.00 88.81 101 VAL A C 1
ATOM 738 O O . VAL A 1 101 ? 12.851 0.873 -2.274 1.00 88.81 101 VAL A O 1
ATOM 741 N N . VAL A 1 102 ? 12.715 0.684 -0.046 1.00 84.62 102 VAL A N 1
ATOM 742 C CA . VAL A 1 102 ? 14.009 -0.010 0.087 1.00 84.62 102 VAL A CA 1
ATOM 743 C C . VAL A 1 102 ? 13.976 -1.393 -0.572 1.00 84.62 102 VAL A C 1
ATOM 745 O O . VAL A 1 102 ? 14.968 -1.811 -1.162 1.00 84.62 102 VAL A O 1
ATOM 748 N N . GLY A 1 103 ? 12.847 -2.102 -0.499 1.00 76.56 103 GLY A N 1
ATOM 749 C CA . GLY A 1 103 ? 12.664 -3.422 -1.106 1.00 76.56 103 GLY A CA 1
ATOM 750 C C . GLY A 1 103 ? 12.547 -3.409 -2.632 1.00 76.56 103 GLY A C 1
ATOM 751 O O . GLY A 1 103 ? 12.920 -4.394 -3.266 1.00 76.56 103 GLY A O 1
ATOM 752 N N . LEU A 1 104 ? 12.058 -2.309 -3.211 1.00 77.56 104 LEU A N 1
ATOM 753 C CA . LEU A 1 104 ? 11.990 -2.084 -4.656 1.00 77.56 104 LEU A CA 1
ATOM 754 C C . LEU A 1 104 ? 13.347 -1.725 -5.254 1.00 77.56 104 LEU A C 1
ATOM 756 O O . LEU A 1 104 ? 13.522 -1.875 -6.459 1.00 77.56 104 LEU A O 1
ATOM 760 N N . ARG A 1 105 ? 14.308 -1.275 -4.435 1.00 75.81 105 ARG A N 1
ATOM 761 C CA . ARG A 1 105 ? 15.660 -0.989 -4.906 1.00 75.81 105 ARG A CA 1
ATOM 762 C C . ARG A 1 105 ? 16.294 -2.294 -5.404 1.00 75.81 105 ARG A C 1
ATOM 764 O O . ARG A 1 105 ? 16.495 -3.205 -4.591 1.00 75.81 105 ARG A O 1
ATOM 771 N N . PRO A 1 106 ? 16.623 -2.406 -6.705 1.00 65.56 106 PRO A N 1
ATOM 772 C CA . PRO A 1 106 ? 17.380 -3.541 -7.200 1.00 65.56 106 PRO A CA 1
ATOM 773 C C . PRO A 1 106 ? 18.682 -3.620 -6.401 1.00 65.56 106 PRO A C 1
ATOM 775 O O . PRO A 1 106 ? 19.408 -2.634 -6.268 1.00 65.56 106 PRO A O 1
ATOM 778 N N . GLY A 1 107 ? 18.929 -4.773 -5.778 1.00 63.09 107 GLY A N 1
ATOM 779 C CA . GLY A 1 107 ? 20.263 -5.058 -5.254 1.00 63.09 107 GLY A CA 1
ATOM 780 C C . GLY A 1 107 ? 21.223 -5.185 -6.436 1.00 63.09 107 GLY A C 1
ATOM 781 O O . GLY A 1 107 ? 20.742 -5.549 -7.509 1.00 63.09 107 GLY A O 1
ATOM 782 N N . PRO A 1 108 ? 22.527 -4.910 -6.258 1.00 56.97 108 PRO A N 1
ATOM 783 C CA . PRO A 1 108 ? 23.497 -5.101 -7.327 1.00 56.97 108 PRO A CA 1
ATOM 784 C C . PRO A 1 108 ? 23.345 -6.527 -7.862 1.00 56.97 108 PRO A C 1
ATOM 786 O O . PRO A 1 108 ? 23.487 -7.505 -7.122 1.00 56.97 108 PRO A O 1
ATOM 789 N N . SER A 1 109 ? 22.927 -6.624 -9.116 1.00 56.16 109 SER A N 1
ATOM 790 C CA . SER A 1 109 ? 22.978 -7.832 -9.925 1.00 56.16 109 SER A CA 1
ATOM 791 C C . SER A 1 109 ? 24.432 -8.292 -9.928 1.00 56.16 109 SER A C 1
ATOM 793 O O . SER A 1 109 ? 25.344 -7.489 -10.113 1.00 56.16 109 SER A O 1
ATOM 795 N N . ALA A 1 110 ? 24.666 -9.581 -9.679 1.00 56.25 110 ALA A N 1
ATOM 796 C CA . ALA A 1 110 ? 26.020 -10.140 -9.664 1.00 56.25 110 ALA A CA 1
ATOM 797 C C . ALA A 1 110 ? 26.722 -10.037 -11.037 1.00 56.25 110 ALA A C 1
ATOM 799 O O . ALA A 1 110 ? 27.932 -10.230 -11.107 1.00 56.25 110 ALA A O 1
ATOM 800 N N . ASP A 1 111 ? 25.967 -9.691 -12.086 1.00 56.31 111 ASP A N 1
ATOM 801 C CA . ASP A 1 111 ? 26.398 -9.686 -13.483 1.00 56.31 111 ASP A CA 1
ATOM 802 C C . ASP A 1 111 ? 26.601 -8.276 -14.080 1.00 56.31 111 ASP A C 1
ATOM 804 O O . ASP A 1 111 ? 27.100 -8.160 -15.196 1.00 56.31 111 ASP A O 1
ATOM 808 N N . GLU A 1 112 ? 26.285 -7.187 -13.366 1.00 57.06 112 GLU A N 1
ATOM 809 C CA . GLU A 1 112 ? 26.442 -5.815 -13.887 1.00 57.06 112 GLU A CA 1
ATOM 810 C C . GLU A 1 112 ? 27.697 -5.135 -13.316 1.00 57.06 112 GLU A C 1
ATOM 812 O O . GLU A 1 112 ? 27.645 -4.279 -12.436 1.00 57.06 112 GLU A O 1
ATOM 817 N N . SER A 1 113 ? 28.850 -5.527 -13.865 1.00 55.50 113 SER A N 1
ATOM 818 C CA . SER A 1 113 ? 30.061 -4.694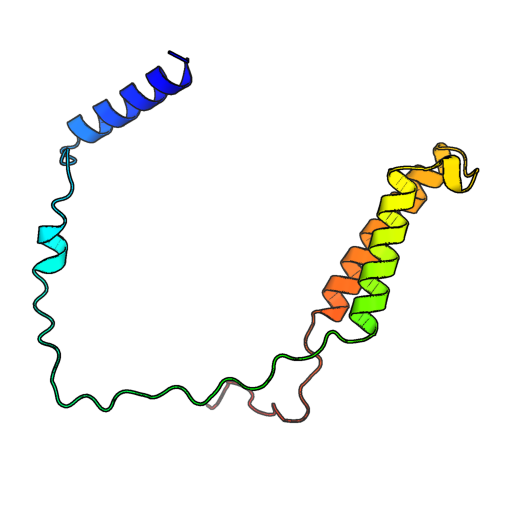 -13.922 1.00 55.50 113 SER A CA 1
ATOM 819 C C . SER A 1 113 ? 30.136 -3.984 -15.281 1.00 55.50 113 SER A C 1
ATOM 821 O O . SER A 1 113 ? 31.178 -4.002 -15.938 1.00 55.50 113 SER A O 1
ATOM 823 N N . ASP A 1 114 ? 29.030 -3.396 -15.733 1.00 63.06 114 ASP A N 1
ATOM 824 C CA . ASP A 1 114 ? 29.034 -2.478 -16.872 1.00 63.06 114 ASP A CA 1
ATOM 825 C C . ASP A 1 114 ? 28.804 -1.060 -16.347 1.00 63.06 114 ASP A C 1
ATOM 827 O O . ASP A 1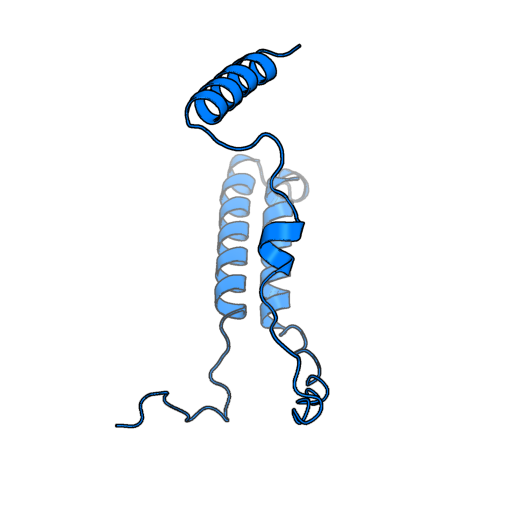 114 ? 27.699 -0.520 -16.352 1.00 63.06 114 ASP A O 1
ATOM 831 N N . ASP A 1 115 ? 29.873 -0.483 -15.789 1.00 63.94 115 ASP A N 1
ATOM 832 C CA . ASP A 1 115 ? 29.933 0.951 -15.522 1.00 63.94 115 ASP A CA 1
ATOM 833 C C . ASP A 1 115 ? 29.765 1.650 -16.874 1.00 63.94 115 ASP A C 1
ATOM 835 O O . ASP A 1 115 ? 30.655 1.591 -17.725 1.00 63.94 115 ASP A O 1
ATOM 839 N N . GLY A 1 116 ? 28.620 2.309 -17.071 1.00 59.44 116 GLY A N 1
ATOM 840 C CA . GLY A 1 116 ? 28.230 3.022 -18.296 1.00 59.44 116 GLY A CA 1
ATOM 841 C C . GLY A 1 116 ? 29.125 4.211 -18.686 1.00 59.44 116 GLY A C 1
ATOM 842 O O . GLY A 1 116 ? 28.677 5.125 -19.373 1.00 59.44 116 GLY A O 1
ATOM 843 N N . ALA A 1 117 ? 30.381 4.226 -18.247 1.00 60.16 117 ALA A N 1
ATOM 844 C CA . ALA A 1 117 ? 31.420 5.148 -18.656 1.00 60.16 117 ALA A CA 1
ATOM 845 C C . ALA A 1 117 ? 32.602 4.354 -19.236 1.00 60.16 117 ALA A C 1
ATOM 847 O O . ALA A 1 117 ? 33.500 3.907 -18.521 1.00 60.16 117 ALA A O 1
ATOM 848 N N . ARG A 1 118 ? 32.624 4.216 -20.564 1.00 57.00 118 ARG A N 1
ATOM 849 C CA . ARG A 1 118 ? 33.850 3.925 -21.317 1.00 57.00 118 ARG A CA 1
ATOM 850 C C . ARG A 1 118 ? 34.376 5.257 -21.861 1.00 57.00 118 ARG A C 1
ATOM 852 O O . ARG A 1 118 ? 33.669 5.920 -22.616 1.00 57.00 118 ARG A O 1
ATOM 859 N N . LEU A 1 119 ? 35.565 5.655 -21.398 1.00 49.97 119 LEU A N 1
ATOM 860 C CA . LEU A 1 119 ? 36.371 6.764 -21.932 1.00 49.97 119 LEU A CA 1
ATOM 861 C C . LEU A 1 119 ? 37.110 6.330 -23.200 1.00 49.97 119 LEU A C 1
ATOM 863 O O . LEU A 1 119 ? 37.557 5.159 -23.228 1.00 49.97 119 LEU A O 1
#

Radius of gyration: 28.15 Å; chains: 1; bounding box: 61×48×71 Å

Sequence (119 aa):
MDDTDVAFARIVDGLRAQGLPAQLDEASWVGCDCEADPGEEHFDPPEPPPLPMPRPRTVGGVLTLAVGILLLAAPNVLHLGERVATPLGLLAVTAGIGWLVVGLRPGPSADESDDGARL

Foldseek 3Di:
DDPVVVVVVVVVVVVVVVVDDPDDDPVVVVPPPPPPDPPDPDPDDPDDDDDDDQDVLLVVLVVLLVVLVCLCVCVPVVPNPPVPSVVVSVVSNVVSVVSNVVSPPDDPDPPPPCPVDDD

Secondary structure (DSSP, 8-state):
--HHHHHHHHHHHHHHHTT--SS--HHHHHT------TT-----PPPPPPPPPPPHHHHHHHHHHHHHHHHHH-GGGGT--HHHHHHHHHHHHHHHHHHHHHHHSPP--TT----S---